Protein AF-A0A7Y2KY09-F1 (afdb_monomer_lite)

Sequence (115 aa):
MSEFSILHISIVGLLLTIALERLLIPRPALRRPLSCWLLHTGVWCVSLAVLYALTARPLFSAINVVLGWLLIVMVSNAKYHSLREPFVCADFEYFSDAVRFPRLYLPFFGIGKAA

Secondary structure (DSSP, 8-state):
-----HHHHHHHHHHHHHHHHTTSSSPPPSS--HHHHHHHHHHHHHHHHHHHHHHS-HHHHHHHHHHHHHHHHHHHHHHHHHHS----TTHHHHHHHHHHSHHHHGGGSSTT---

pLDDT: mean 87.24, std 13.62, range [39.56, 98.31]

Structure (mmCIF, N/CA/C/O backbone):
data_AF-A0A7Y2KY09-F1
#
_entry.id   AF-A0A7Y2KY09-F1
#
loop_
_atom_site.group_PDB
_atom_site.id
_atom_site.type_symbol
_atom_site.label_atom_id
_atom_site.label_alt_id
_atom_site.label_comp_id
_atom_site.label_asym_id
_atom_site.label_entity_id
_atom_site.label_seq_id
_atom_site.pdbx_PDB_ins_code
_atom_site.Cartn_x
_atom_site.Cartn_y
_atom_site.Cartn_z
_atom_site.occupancy
_atom_site.B_iso_or_equiv
_atom_site.auth_seq_id
_atom_site.auth_comp_id
_atom_site.auth_asym_id
_atom_site.auth_atom_id
_atom_site.pdbx_PDB_model_num
ATOM 1 N N . MET A 1 1 ? 25.495 1.381 -13.925 1.00 45.97 1 MET A N 1
ATOM 2 C CA . MET A 1 1 ? 24.135 1.593 -13.387 1.00 45.97 1 MET A CA 1
ATOM 3 C C . MET A 1 1 ? 23.650 0.224 -12.952 1.00 45.97 1 MET A C 1
ATOM 5 O O . MET A 1 1 ? 23.675 -0.668 -13.783 1.00 45.97 1 MET A O 1
ATOM 9 N N . SER A 1 2 ? 23.395 -0.008 -11.662 1.00 55.84 2 SER A N 1
ATOM 10 C CA . SER A 1 2 ? 23.043 -1.353 -11.185 1.00 55.84 2 SER A CA 1
ATOM 11 C C . SER A 1 2 ? 21.710 -1.786 -11.795 1.00 55.84 2 SER A C 1
ATOM 13 O O . SER A 1 2 ? 20.674 -1.202 -11.484 1.00 55.84 2 SER A O 1
ATOM 15 N N . GLU A 1 3 ? 21.753 -2.791 -12.668 1.00 65.50 3 GLU A N 1
ATOM 16 C CA . GLU A 1 3 ? 20.590 -3.447 -13.271 1.00 65.50 3 GLU A CA 1
ATOM 17 C C . GLU A 1 3 ? 19.845 -4.246 -12.187 1.00 65.50 3 GLU A C 1
ATOM 19 O O . GLU A 1 3 ? 19.950 -5.470 -12.086 1.00 65.50 3 GLU A O 1
ATOM 24 N N . PHE A 1 4 ? 19.135 -3.559 -11.289 1.00 78.06 4 PHE A N 1
ATOM 25 C CA . PHE A 1 4 ? 18.271 -4.233 -10.326 1.00 78.06 4 PHE A CA 1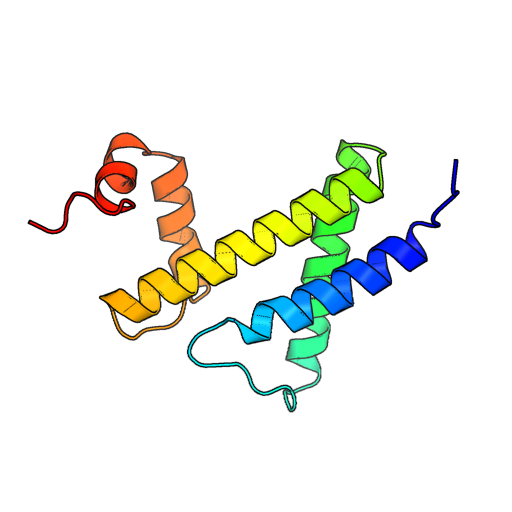
ATOM 26 C C . PHE A 1 4 ? 17.108 -4.871 -11.084 1.00 78.06 4 PHE A C 1
ATOM 28 O O . PHE A 1 4 ? 16.188 -4.185 -11.530 1.00 78.06 4 PHE A O 1
ATOM 35 N N . SER A 1 5 ? 17.145 -6.197 -11.225 1.00 89.19 5 SER A N 1
ATOM 36 C CA . SER A 1 5 ? 16.037 -6.940 -11.826 1.00 89.19 5 SER A CA 1
ATOM 37 C C . SER A 1 5 ? 14.739 -6.684 -11.051 1.00 89.19 5 SER A C 1
ATOM 39 O O . SER A 1 5 ? 14.733 -6.623 -9.817 1.00 89.19 5 SER A O 1
ATOM 41 N N . ILE A 1 6 ? 13.630 -6.563 -11.784 1.00 89.81 6 ILE A N 1
ATOM 42 C CA . ILE A 1 6 ? 12.286 -6.294 -11.253 1.00 89.81 6 ILE A CA 1
ATOM 43 C C . ILE A 1 6 ? 11.875 -7.269 -10.141 1.00 89.81 6 ILE A C 1
ATOM 45 O O . ILE A 1 6 ? 11.155 -6.887 -9.222 1.00 89.81 6 ILE A O 1
ATOM 49 N N . LEU A 1 7 ? 12.390 -8.501 -10.176 1.00 92.62 7 LEU A N 1
ATOM 50 C CA . LEU A 1 7 ? 12.176 -9.499 -9.130 1.00 92.62 7 LEU A CA 1
ATOM 51 C C . LEU A 1 7 ? 12.754 -9.051 -7.783 1.00 92.62 7 LEU A C 1
ATOM 53 O O . LEU A 1 7 ? 12.057 -9.113 -6.775 1.00 92.62 7 LEU A O 1
ATOM 57 N N . HIS A 1 8 ? 13.989 -8.537 -7.761 1.00 94.44 8 HIS A N 1
ATOM 58 C CA . HIS A 1 8 ? 14.616 -8.038 -6.533 1.00 94.44 8 HIS A CA 1
ATOM 59 C C . HIS A 1 8 ? 13.842 -6.845 -5.974 1.00 94.44 8 HIS A C 1
ATOM 61 O O . HIS A 1 8 ? 13.555 -6.798 -4.781 1.00 94.44 8 HIS A O 1
ATOM 67 N N . ILE A 1 9 ? 13.449 -5.914 -6.849 1.00 95.44 9 ILE A N 1
ATOM 68 C CA . ILE A 1 9 ? 12.649 -4.741 -6.475 1.00 95.44 9 ILE A CA 1
ATOM 69 C C . ILE A 1 9 ? 11.307 -5.179 -5.877 1.00 95.44 9 ILE A C 1
ATOM 71 O O . ILE A 1 9 ? 10.896 -4.659 -4.840 1.00 95.44 9 ILE A O 1
ATOM 75 N N . SER A 1 10 ? 10.647 -6.163 -6.492 1.00 95.38 10 SER A N 1
ATOM 76 C CA . SER A 1 10 ? 9.369 -6.688 -6.011 1.00 95.38 10 SER A CA 1
ATOM 77 C C . SER A 1 10 ? 9.496 -7.358 -4.641 1.00 95.38 10 SER A C 1
ATOM 79 O O . SER A 1 10 ? 8.697 -7.070 -3.753 1.00 95.38 10 SER A O 1
ATOM 81 N N . ILE A 1 11 ? 10.518 -8.195 -4.430 1.00 96.88 11 ILE A N 1
ATOM 82 C CA . ILE A 1 11 ? 10.749 -8.876 -3.144 1.00 96.88 11 ILE A CA 1
ATOM 83 C C . ILE A 1 11 ? 11.044 -7.858 -2.039 1.00 96.88 11 ILE A C 1
ATOM 85 O O . ILE A 1 11 ? 10.432 -7.911 -0.972 1.00 96.88 11 ILE A O 1
ATOM 89 N N . VAL A 1 12 ? 11.952 -6.912 -2.294 1.00 97.25 12 VAL A N 1
ATOM 90 C CA . VAL A 1 12 ? 12.314 -5.867 -1.323 1.00 97.25 12 VAL A CA 1
ATOM 91 C C . VAL A 1 12 ? 11.099 -5.004 -0.985 1.00 97.25 12 VAL A C 1
ATOM 93 O O . VAL A 1 12 ? 10.836 -4.748 0.189 1.00 97.25 12 VAL A O 1
ATOM 96 N N . GLY A 1 13 ? 10.329 -4.594 -1.993 1.00 97.19 13 GLY A N 1
ATOM 97 C CA . GLY A 1 13 ? 9.117 -3.809 -1.788 1.00 97.19 13 GLY A CA 1
ATOM 98 C C . GLY A 1 13 ? 8.041 -4.569 -1.006 1.00 97.19 13 GLY A C 1
ATOM 99 O O . GLY A 1 13 ? 7.475 -4.015 -0.065 1.00 97.19 13 GLY A O 1
ATOM 100 N N . LEU A 1 14 ? 7.832 -5.859 -1.291 1.00 97.44 14 LEU A N 1
ATOM 101 C CA . LEU A 1 14 ? 6.914 -6.704 -0.524 1.00 97.44 14 LEU A CA 1
ATOM 102 C C . LEU A 1 14 ? 7.335 -6.788 0.951 1.00 97.44 14 LEU A C 1
ATOM 104 O O . LEU A 1 14 ? 6.514 -6.540 1.834 1.00 97.44 14 LEU A O 1
ATOM 108 N N . LEU A 1 15 ? 8.611 -7.062 1.237 1.00 97.50 15 LEU A N 1
ATOM 109 C CA . LEU A 1 15 ? 9.125 -7.083 2.613 1.00 97.50 15 LEU A CA 1
ATOM 110 C C . LEU A 1 15 ? 8.941 -5.732 3.313 1.00 97.50 15 LEU A C 1
ATOM 112 O O . LEU A 1 15 ? 8.554 -5.689 4.482 1.00 97.50 15 LEU A O 1
ATOM 116 N N . LEU A 1 16 ? 9.159 -4.630 2.592 1.00 97.88 16 LEU A N 1
ATOM 117 C CA . LEU A 1 16 ? 8.957 -3.287 3.120 1.00 97.88 16 LEU A CA 1
ATOM 118 C C . LEU A 1 16 ? 7.484 -3.026 3.459 1.00 97.88 16 LEU A C 1
ATOM 120 O O . LEU A 1 16 ? 7.208 -2.497 4.531 1.00 97.88 16 LEU A O 1
ATOM 124 N N . THR A 1 17 ? 6.529 -3.451 2.626 1.00 97.56 17 THR A N 1
ATOM 125 C CA . THR A 1 17 ? 5.096 -3.311 2.960 1.00 97.56 17 THR A CA 1
ATOM 126 C C . THR A 1 17 ? 4.703 -4.095 4.216 1.00 97.56 17 THR A C 1
ATOM 128 O O . THR A 1 17 ? 3.948 -3.581 5.038 1.00 97.56 17 THR A O 1
ATOM 131 N N . ILE A 1 18 ? 5.273 -5.286 4.437 1.00 96.50 18 ILE A N 1
ATOM 132 C CA . ILE A 1 18 ? 5.071 -6.065 5.674 1.00 96.50 18 ILE A CA 1
ATOM 133 C C . ILE A 1 18 ? 5.681 -5.336 6.880 1.00 96.50 18 ILE A C 1
ATOM 135 O O . ILE A 1 18 ? 5.088 -5.302 7.960 1.00 96.50 18 ILE A O 1
ATOM 139 N N . ALA A 1 19 ? 6.857 -4.724 6.711 1.00 96.94 19 ALA A N 1
ATOM 140 C CA . ALA A 1 19 ? 7.472 -3.905 7.752 1.00 96.94 19 ALA A CA 1
ATOM 141 C C . ALA A 1 19 ? 6.614 -2.670 8.082 1.00 96.94 19 ALA A C 1
ATOM 143 O O . ALA A 1 19 ? 6.423 -2.358 9.257 1.00 96.94 19 ALA A O 1
ATOM 144 N N . LEU A 1 20 ? 6.032 -2.016 7.074 1.00 96.56 20 LEU A N 1
ATOM 145 C CA . LEU A 1 20 ? 5.127 -0.879 7.257 1.00 96.56 20 LEU A CA 1
ATOM 146 C C . LEU A 1 20 ? 3.829 -1.263 7.978 1.00 96.56 20 LEU A C 1
ATOM 148 O O . LEU A 1 20 ? 3.364 -0.495 8.817 1.00 96.56 20 LEU A O 1
ATOM 152 N N . GLU A 1 21 ? 3.279 -2.463 7.754 1.00 94.69 21 GLU A N 1
ATOM 153 C CA . GLU A 1 21 ? 2.125 -2.956 8.529 1.00 94.69 21 GLU A CA 1
ATOM 154 C C . GLU A 1 21 ? 2.413 -3.016 10.042 1.00 94.69 21 GLU A C 1
ATOM 156 O O . GLU A 1 21 ? 1.489 -2.947 10.851 1.00 94.69 21 GLU A O 1
ATOM 161 N N . ARG A 1 22 ? 3.682 -3.095 10.472 1.00 95.19 22 ARG A N 1
ATOM 162 C CA . ARG A 1 22 ? 4.042 -3.060 11.905 1.00 95.19 22 ARG A CA 1
ATOM 163 C C . ARG A 1 22 ? 3.812 -1.695 12.555 1.00 95.19 22 ARG A C 1
ATOM 165 O O . ARG A 1 22 ? 3.787 -1.615 13.787 1.00 95.19 22 ARG A O 1
ATOM 172 N N . LEU A 1 23 ? 3.645 -0.650 11.746 1.00 95.19 23 LEU A N 1
ATOM 173 C CA . LEU A 1 23 ? 3.306 0.695 12.198 1.00 95.19 23 LEU A CA 1
ATOM 174 C C . LEU A 1 23 ? 1.796 0.872 12.423 1.00 95.19 23 LEU A C 1
ATOM 176 O O . LEU A 1 23 ? 1.420 1.850 13.062 1.00 95.19 23 LEU A O 1
ATOM 180 N N . LEU A 1 24 ? 0.943 -0.045 11.945 1.00 94.00 24 LEU A N 1
ATOM 181 C CA . LEU A 1 24 ? -0.508 0.016 12.158 1.00 94.00 24 LEU A CA 1
ATOM 182 C C . LEU A 1 24 ? -0.883 -0.140 13.633 1.00 94.00 24 LEU A C 1
ATOM 184 O O . LEU A 1 24 ? -0.253 -0.890 14.385 1.00 94.00 24 LEU A O 1
ATOM 188 N N . ILE A 1 25 ? -1.966 0.526 14.023 1.00 92.06 25 ILE A N 1
ATOM 189 C CA . ILE A 1 25 ? -2.589 0.410 15.338 1.00 92.06 25 ILE A CA 1
ATOM 190 C C . ILE A 1 25 ? -4.084 0.077 15.144 1.00 92.06 25 ILE A C 1
ATOM 192 O O . ILE A 1 25 ? -4.780 0.861 14.501 1.00 92.06 25 ILE A O 1
ATOM 196 N N . PRO A 1 26 ? -4.592 -1.052 15.687 1.00 91.06 26 PRO A N 1
ATOM 197 C CA . PRO A 1 26 ? -3.855 -2.122 16.367 1.00 91.06 26 PRO A CA 1
ATOM 198 C C . PRO A 1 26 ? -2.937 -2.897 15.406 1.00 91.06 26 PRO A C 1
ATOM 200 O O . PRO A 1 26 ? -3.237 -3.060 14.227 1.00 91.06 26 PRO A O 1
ATOM 203 N N . ARG A 1 27 ? -1.807 -3.399 15.922 1.00 92.75 27 ARG A N 1
ATOM 204 C CA . ARG A 1 27 ? -0.795 -4.094 15.108 1.00 92.75 27 ARG A CA 1
ATOM 205 C C . ARG A 1 27 ? -1.312 -5.455 14.624 1.00 92.75 27 ARG A C 1
ATOM 207 O O . ARG A 1 27 ? -1.573 -6.312 15.472 1.00 92.75 27 ARG A O 1
ATOM 214 N N . PRO A 1 28 ? -1.360 -5.720 13.305 1.00 90.25 28 PRO A N 1
ATOM 215 C CA . PRO A 1 28 ? -1.746 -7.027 12.785 1.00 90.25 28 PRO A CA 1
ATOM 216 C C . PRO A 1 28 ? -0.813 -8.141 13.275 1.00 90.25 28 PRO A C 1
ATOM 218 O O . PRO A 1 28 ? 0.406 -7.960 13.382 1.00 90.25 28 PRO A O 1
ATOM 221 N N . ALA A 1 29 ? -1.364 -9.319 13.560 1.00 92.62 29 ALA A N 1
ATOM 222 C CA . ALA A 1 29 ? -0.558 -10.496 13.861 1.00 92.62 29 ALA A CA 1
ATOM 223 C C . ALA A 1 29 ? 0.112 -11.023 12.581 1.00 92.62 29 ALA A C 1
ATOM 225 O O . ALA A 1 29 ? -0.528 -11.155 11.541 1.00 92.62 29 ALA A O 1
ATOM 226 N N . LEU A 1 30 ? 1.396 -11.389 12.667 1.00 91.81 30 LEU A N 1
ATOM 227 C CA . LEU A 1 30 ? 2.092 -12.060 11.557 1.00 91.81 30 LEU A CA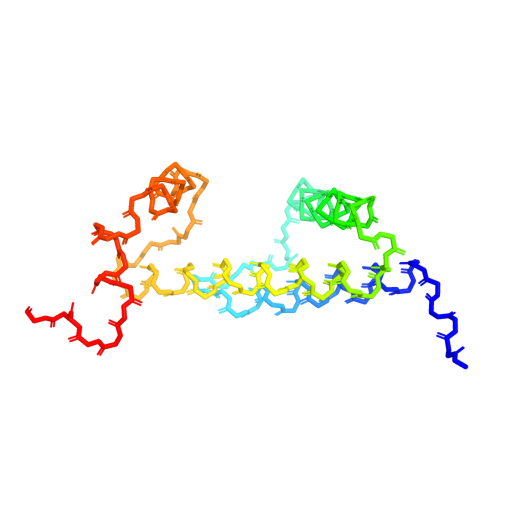 1
ATOM 228 C C . LEU A 1 30 ? 1.586 -13.496 11.352 1.00 91.81 30 LEU A C 1
ATOM 230 O O . LEU A 1 30 ? 1.627 -14.035 10.249 1.00 91.81 30 LEU A O 1
ATOM 234 N N . ARG A 1 31 ? 1.071 -14.115 12.420 1.00 94.88 31 ARG A N 1
ATOM 235 C CA . ARG A 1 31 ? 0.358 -15.391 12.356 1.00 94.88 31 ARG A CA 1
ATOM 236 C C . ARG A 1 31 ? -1.080 -15.121 11.922 1.00 94.88 31 ARG A C 1
ATOM 238 O O . ARG A 1 31 ? -1.958 -14.944 12.759 1.00 94.88 31 ARG A O 1
ATOM 245 N N . ARG A 1 32 ? -1.284 -15.048 10.609 1.00 93.56 32 ARG A N 1
ATOM 246 C CA . ARG A 1 32 ? -2.583 -14.831 9.960 1.00 93.56 32 ARG A CA 1
ATOM 247 C C . ARG A 1 32 ? -2.873 -15.936 8.935 1.00 93.56 32 ARG A C 1
ATOM 249 O O . ARG A 1 32 ? -1.919 -16.553 8.454 1.00 93.56 32 ARG A O 1
ATOM 256 N N . PRO A 1 33 ? -4.153 -16.207 8.614 1.00 96.81 33 PRO A N 1
ATOM 257 C CA . PRO A 1 33 ? -4.531 -17.190 7.601 1.00 96.81 33 PRO A CA 1
ATOM 258 C C . PRO A 1 33 ? -3.820 -16.957 6.265 1.00 96.81 33 PRO A C 1
ATOM 260 O O . PRO A 1 33 ? -3.507 -15.820 5.904 1.00 96.81 33 PRO A O 1
ATOM 263 N N . LEU A 1 34 ? -3.610 -18.031 5.499 1.00 96.31 34 LEU A N 1
ATOM 264 C CA . LEU A 1 34 ? -2.953 -17.958 4.190 1.00 96.31 34 LEU A CA 1
ATOM 265 C C . LEU A 1 34 ? -3.675 -17.000 3.231 1.00 96.31 34 LEU A C 1
ATOM 267 O O . LEU A 1 34 ? -3.021 -16.282 2.481 1.00 96.31 34 LEU A O 1
ATOM 271 N N . SER A 1 35 ? -5.006 -16.927 3.299 1.00 97.06 35 SER A N 1
ATOM 272 C CA . SER A 1 35 ? -5.809 -15.996 2.499 1.00 97.06 35 SER A CA 1
ATOM 273 C C . SER A 1 35 ? -5.406 -14.532 2.705 1.00 97.06 35 SER A C 1
ATOM 275 O O . SER A 1 35 ? -5.361 -13.778 1.738 1.00 97.06 35 SER A O 1
ATOM 277 N N . CYS A 1 36 ? -5.039 -14.131 3.927 1.00 94.88 36 CYS A N 1
ATOM 278 C CA . CYS A 1 36 ? -4.571 -12.773 4.208 1.00 94.88 36 CYS A CA 1
ATOM 279 C C . CYS A 1 36 ? -3.210 -12.493 3.558 1.00 94.88 36 CYS A C 1
ATOM 281 O O . CYS A 1 36 ? -2.993 -11.404 3.033 1.00 94.88 36 CYS A O 1
ATOM 283 N N . TRP A 1 37 ? -2.302 -13.473 3.569 1.00 96.38 37 TRP A N 1
ATOM 284 C CA . TRP A 1 37 ? -1.010 -13.356 2.891 1.00 96.38 37 TRP A CA 1
ATOM 285 C C . TRP A 1 37 ? -1.167 -13.293 1.373 1.00 96.38 37 TRP A C 1
ATOM 287 O O . TRP A 1 37 ? -0.557 -12.439 0.736 1.00 96.38 37 TRP A O 1
ATOM 297 N N . LEU A 1 38 ? -2.033 -14.137 0.804 1.00 97.69 38 LEU A N 1
ATOM 298 C CA . LEU A 1 38 ? -2.348 -14.113 -0.624 1.00 97.69 38 LEU A CA 1
ATOM 299 C C . LEU A 1 38 ? -2.961 -12.777 -1.043 1.00 97.69 38 LEU A C 1
ATOM 301 O O . LEU A 1 38 ? -2.578 -12.243 -2.080 1.00 97.69 38 LEU A O 1
ATOM 305 N N . LEU A 1 39 ? -3.857 -12.211 -0.229 1.00 96.00 39 LEU A N 1
ATOM 306 C CA . LEU A 1 39 ? -4.424 -10.890 -0.484 1.00 96.00 39 LEU A CA 1
ATOM 307 C C . LEU A 1 39 ? -3.341 -9.805 -0.452 1.00 96.00 39 LEU A C 1
ATOM 309 O O . LEU A 1 39 ? -3.238 -9.035 -1.400 1.00 96.00 39 LEU A O 1
ATOM 313 N N . HIS A 1 40 ? -2.502 -9.768 0.589 1.00 96.12 40 HIS A N 1
ATOM 314 C CA . HIS A 1 40 ? -1.406 -8.796 0.705 1.00 96.12 40 HIS A CA 1
ATOM 315 C C . HIS A 1 40 ? -0.478 -8.856 -0.509 1.00 96.12 40 HIS A C 1
ATOM 317 O O . HIS A 1 40 ? -0.241 -7.846 -1.174 1.00 96.12 40 HIS A O 1
ATOM 323 N N . THR A 1 41 ? 0.039 -10.047 -0.818 1.00 97.44 41 THR A N 1
ATOM 324 C CA . THR A 1 41 ? 0.949 -10.248 -1.948 1.00 97.44 41 THR A CA 1
ATOM 325 C C . THR A 1 41 ? 0.252 -9.964 -3.277 1.00 97.44 41 THR A C 1
ATOM 327 O O . THR A 1 41 ? 0.856 -9.356 -4.156 1.00 97.44 41 THR A O 1
ATOM 330 N N . GLY A 1 42 ? -1.021 -10.336 -3.420 1.00 98.06 42 GLY A N 1
ATOM 331 C CA . GLY A 1 42 ? -1.830 -10.049 -4.602 1.00 98.06 42 GLY A CA 1
ATOM 332 C C . GLY A 1 42 ? -1.996 -8.551 -4.845 1.00 98.06 42 GLY A C 1
ATOM 333 O O . GLY A 1 42 ? -1.712 -8.082 -5.946 1.00 98.06 42 GLY A O 1
ATOM 334 N N . VAL A 1 43 ? -2.373 -7.784 -3.817 1.00 96.94 43 VAL A N 1
ATOM 335 C CA . VAL A 1 43 ? -2.523 -6.324 -3.921 1.00 96.94 43 VAL A CA 1
ATOM 336 C C . VAL A 1 43 ? -1.182 -5.670 -4.255 1.00 96.94 43 VAL A C 1
ATOM 338 O O . VAL A 1 43 ? -1.139 -4.815 -5.140 1.00 96.94 43 VAL A O 1
ATOM 341 N N . TRP A 1 44 ? -0.080 -6.103 -3.630 1.00 97.88 44 TRP A N 1
ATOM 342 C CA . TRP A 1 44 ? 1.270 -5.639 -3.975 1.00 97.88 44 TRP A CA 1
ATOM 343 C C . TRP A 1 44 ? 1.605 -5.889 -5.453 1.00 97.88 44 TRP A C 1
ATOM 345 O O . TRP A 1 44 ? 1.951 -4.952 -6.175 1.00 97.88 44 TRP A O 1
ATOM 355 N N . CYS A 1 45 ? 1.458 -7.132 -5.920 1.00 97.81 45 CYS A N 1
ATOM 356 C CA . CYS A 1 45 ? 1.786 -7.524 -7.290 1.00 97.81 45 CYS A CA 1
ATOM 357 C C . CYS A 1 45 ? 0.932 -6.784 -8.325 1.00 97.81 45 CYS A C 1
ATOM 359 O O . CYS A 1 45 ? 1.478 -6.286 -9.307 1.00 97.81 45 CYS A O 1
ATOM 361 N N . VAL A 1 46 ? -0.383 -6.675 -8.104 1.00 98.25 46 VAL A N 1
ATOM 362 C CA . VAL A 1 46 ? -1.292 -5.963 -9.017 1.00 98.25 46 VAL A CA 1
ATOM 363 C C . VAL A 1 46 ? -0.957 -4.474 -9.058 1.00 98.25 46 VAL A C 1
ATOM 365 O O . VAL A 1 46 ? -0.817 -3.915 -10.143 1.00 98.25 46 VAL A O 1
ATOM 368 N N . SER A 1 47 ? -0.751 -3.839 -7.901 1.00 97.69 47 SER A N 1
ATOM 369 C CA . SER A 1 47 ? -0.411 -2.410 -7.825 1.00 97.69 47 SER A CA 1
ATOM 370 C C . SER A 1 47 ? 0.915 -2.110 -8.523 1.00 97.69 47 SER A C 1
ATOM 372 O O . SER A 1 47 ? 1.017 -1.155 -9.297 1.00 97.69 47 SER A O 1
ATOM 374 N N . LEU A 1 48 ? 1.924 -2.959 -8.296 1.00 97.69 48 LEU A N 1
ATOM 375 C CA . LEU A 1 48 ? 3.220 -2.846 -8.953 1.00 97.69 48 LEU A CA 1
ATOM 376 C C . LEU A 1 48 ? 3.102 -3.062 -10.463 1.00 97.69 48 LEU A C 1
ATOM 378 O O . LEU A 1 48 ? 3.672 -2.278 -11.216 1.00 97.69 48 LEU A O 1
ATOM 382 N N . ALA A 1 49 ? 2.362 -4.080 -10.910 1.00 97.62 49 ALA A N 1
ATOM 383 C CA . ALA A 1 49 ? 2.170 -4.371 -12.328 1.00 97.62 49 ALA A CA 1
ATOM 384 C C . ALA A 1 49 ? 1.463 -3.221 -13.055 1.00 97.62 49 ALA A C 1
ATOM 386 O O . ALA A 1 49 ? 1.931 -2.802 -14.111 1.00 97.62 49 ALA A O 1
ATOM 387 N N . VAL A 1 50 ? 0.398 -2.663 -12.469 1.00 98.31 50 VAL A N 1
ATOM 388 C CA . VAL A 1 50 ? -0.322 -1.507 -13.027 1.00 98.31 50 VAL A CA 1
ATOM 389 C C . VAL A 1 50 ? 0.605 -0.298 -13.141 1.00 98.31 50 VAL A C 1
ATOM 391 O O . VAL A 1 50 ? 0.754 0.261 -14.226 1.00 98.31 50 VAL A O 1
ATOM 394 N N . LEU A 1 51 ? 1.293 0.090 -12.063 1.00 97.62 51 LEU A N 1
ATOM 395 C CA . LEU A 1 51 ? 2.194 1.246 -12.115 1.00 97.62 51 LEU A CA 1
ATOM 396 C C . LEU A 1 51 ? 3.407 1.007 -13.018 1.00 97.62 51 LEU A C 1
ATOM 398 O O . LEU A 1 51 ? 3.890 1.933 -13.669 1.00 97.62 51 LEU A O 1
ATOM 402 N N . TYR A 1 52 ? 3.929 -0.216 -13.073 1.00 96.44 52 TYR A N 1
ATOM 403 C CA . TYR A 1 52 ? 5.014 -0.570 -13.982 1.00 96.44 52 TYR A CA 1
ATOM 404 C C . TYR A 1 52 ? 4.576 -0.516 -15.445 1.00 96.44 52 TYR A C 1
ATOM 406 O O . TYR A 1 52 ? 5.301 0.062 -16.250 1.00 96.44 52 TYR A O 1
ATOM 414 N N . ALA A 1 53 ? 3.380 -1.006 -15.777 1.00 97.50 53 ALA A N 1
ATOM 415 C CA . ALA A 1 53 ? 2.820 -0.888 -17.121 1.00 97.50 53 ALA A CA 1
ATOM 416 C C . ALA A 1 53 ? 2.647 0.580 -17.549 1.00 97.50 53 ALA A C 1
ATOM 418 O O . ALA A 1 53 ? 2.888 0.912 -18.705 1.00 97.50 53 ALA A O 1
ATOM 419 N N . LEU A 1 54 ? 2.286 1.467 -16.615 1.00 97.44 54 LEU A N 1
ATOM 420 C CA . LEU A 1 54 ? 2.101 2.895 -16.893 1.00 97.44 54 LEU A CA 1
ATOM 421 C C . LEU A 1 54 ? 3.415 3.674 -17.028 1.00 97.44 54 LEU A C 1
ATOM 423 O O . LEU A 1 54 ? 3.502 4.599 -17.830 1.00 97.44 54 LEU A O 1
ATOM 427 N N . THR A 1 55 ? 4.432 3.347 -16.229 1.00 96.69 55 THR A N 1
ATOM 428 C CA . THR A 1 55 ? 5.658 4.164 -16.138 1.00 96.69 55 THR A CA 1
ATOM 429 C C . THR A 1 55 ? 6.863 3.550 -16.847 1.00 96.69 55 THR A C 1
ATOM 431 O O . THR A 1 55 ? 7.859 4.246 -17.053 1.00 96.69 55 THR A O 1
ATOM 434 N N . ALA A 1 56 ? 6.810 2.250 -17.166 1.00 94.81 56 ALA A N 1
ATOM 435 C CA . ALA A 1 56 ? 7.914 1.429 -17.670 1.00 94.81 56 ALA A CA 1
ATOM 436 C C . ALA A 1 56 ? 9.202 1.497 -16.817 1.00 94.81 56 ALA A C 1
ATOM 438 O O . ALA A 1 56 ? 10.292 1.165 -17.284 1.00 94.81 56 ALA A O 1
ATOM 439 N N . ARG A 1 57 ? 9.105 1.927 -15.549 1.00 93.94 57 ARG A N 1
ATOM 440 C CA . ARG A 1 57 ? 10.250 2.147 -14.650 1.00 93.94 57 ARG A CA 1
ATOM 441 C C . ARG A 1 57 ? 10.042 1.393 -13.335 1.00 93.94 57 ARG A C 1
ATOM 443 O O . ARG A 1 57 ? 9.265 1.847 -12.498 1.00 93.94 57 ARG A O 1
ATOM 450 N N . PRO A 1 58 ? 10.751 0.274 -13.091 1.00 93.00 58 PRO A N 1
ATOM 451 C CA . PRO A 1 58 ? 10.400 -0.643 -12.005 1.00 93.00 58 PRO A CA 1
ATOM 452 C C . PRO A 1 58 ? 10.618 -0.029 -10.616 1.00 93.00 58 PRO A C 1
ATOM 454 O O . PRO A 1 58 ? 9.759 -0.150 -9.746 1.00 93.00 58 PRO A O 1
ATOM 457 N N . LEU A 1 59 ? 11.733 0.684 -10.417 1.00 94.75 59 LEU A N 1
ATOM 458 C CA . LEU A 1 59 ? 12.042 1.325 -9.137 1.00 94.75 59 LEU A CA 1
ATOM 459 C C . LEU A 1 59 ? 11.062 2.463 -8.822 1.00 94.75 59 LEU A C 1
ATOM 461 O O . LEU A 1 59 ? 10.576 2.562 -7.700 1.00 94.75 59 LEU A O 1
ATOM 465 N N . PHE A 1 60 ? 10.743 3.292 -9.821 1.00 95.38 60 PHE A N 1
ATOM 466 C CA . PHE A 1 60 ? 9.790 4.388 -9.660 1.00 95.38 60 PHE A CA 1
ATOM 467 C C . PHE A 1 60 ? 8.402 3.854 -9.291 1.00 95.38 60 PHE A C 1
ATOM 469 O O . PHE A 1 60 ? 7.805 4.334 -8.329 1.00 95.38 60 PHE A O 1
ATOM 476 N N . SER A 1 61 ? 7.919 2.813 -9.973 1.00 96.69 61 SER A N 1
ATOM 477 C CA . SER A 1 61 ? 6.652 2.163 -9.624 1.00 96.69 61 SER A CA 1
ATOM 478 C C . SER A 1 61 ? 6.641 1.622 -8.201 1.00 96.69 61 SER A C 1
ATOM 480 O O . SER A 1 61 ? 5.724 1.929 -7.446 1.00 96.69 61 SER A O 1
ATOM 482 N N . ALA A 1 62 ? 7.664 0.857 -7.810 1.00 96.94 62 ALA A N 1
ATOM 483 C CA . ALA A 1 62 ? 7.720 0.245 -6.485 1.00 96.94 62 ALA A CA 1
ATOM 484 C C . ALA A 1 62 ? 7.740 1.287 -5.360 1.00 96.94 62 ALA A C 1
ATOM 486 O O . ALA A 1 62 ? 7.009 1.134 -4.382 1.00 96.94 62 ALA A O 1
ATOM 487 N N . ILE A 1 63 ? 8.512 2.370 -5.519 1.00 97.38 63 ILE A N 1
ATOM 488 C CA . ILE A 1 63 ? 8.530 3.482 -4.556 1.00 97.38 63 ILE A CA 1
ATOM 489 C C . ILE A 1 63 ? 7.127 4.082 -4.409 1.00 97.38 63 ILE A C 1
ATOM 491 O O . ILE A 1 63 ? 6.667 4.274 -3.287 1.00 97.38 63 ILE A O 1
ATOM 495 N N . ASN A 1 64 ? 6.418 4.324 -5.515 1.00 97.56 64 ASN A N 1
ATOM 496 C CA . ASN A 1 64 ? 5.061 4.873 -5.467 1.00 97.56 64 ASN A CA 1
ATOM 497 C C . ASN A 1 64 ? 4.061 3.917 -4.791 1.00 97.56 64 ASN A C 1
ATOM 499 O O . ASN A 1 64 ? 3.254 4.377 -3.985 1.00 97.56 64 ASN A O 1
ATOM 503 N N . VAL A 1 65 ? 4.137 2.601 -5.041 1.00 97.94 65 VAL A N 1
ATOM 504 C CA . VAL A 1 65 ? 3.291 1.616 -4.333 1.00 97.94 65 VAL A CA 1
ATOM 505 C C . VAL A 1 65 ? 3.565 1.650 -2.829 1.00 97.94 65 VAL A C 1
ATOM 507 O O . VAL A 1 65 ? 2.629 1.711 -2.037 1.00 97.94 65 VAL A O 1
ATOM 510 N N . VAL A 1 66 ? 4.839 1.644 -2.422 1.00 98.19 66 VAL A N 1
ATOM 511 C CA . VAL A 1 66 ? 5.231 1.689 -1.004 1.00 98.19 66 VAL A CA 1
ATOM 512 C C . VAL A 1 66 ? 4.759 2.982 -0.336 1.00 98.19 66 VAL A C 1
ATOM 514 O O . VAL A 1 66 ? 4.251 2.930 0.781 1.00 98.19 66 VAL A O 1
ATOM 517 N N . LEU A 1 67 ? 4.886 4.132 -1.006 1.00 97.12 67 LEU A N 1
ATOM 518 C CA . LEU A 1 67 ? 4.393 5.412 -0.490 1.00 97.12 67 LEU A CA 1
ATOM 519 C C . LEU A 1 67 ? 2.866 5.422 -0.348 1.00 97.12 67 LEU A C 1
ATOM 521 O O . LEU A 1 67 ? 2.357 5.886 0.670 1.00 97.12 67 LEU A O 1
ATOM 525 N N . GLY A 1 68 ? 2.135 4.863 -1.317 1.00 94.81 68 GLY A N 1
ATOM 526 C CA . GLY A 1 68 ? 0.687 4.674 -1.209 1.00 94.81 68 GLY A CA 1
ATOM 527 C C . GLY A 1 68 ? 0.307 3.762 -0.038 1.00 94.81 68 GLY A C 1
ATOM 528 O O . GLY A 1 68 ? -0.609 4.070 0.721 1.00 94.81 68 GLY A O 1
ATOM 529 N N . TRP A 1 69 ? 1.062 2.683 0.174 1.00 95.75 69 TRP A N 1
ATOM 530 C CA . TRP A 1 69 ? 0.875 1.788 1.318 1.00 95.75 69 TRP A CA 1
ATOM 531 C C . TRP A 1 69 ? 1.116 2.501 2.652 1.00 95.75 69 TRP A C 1
ATOM 533 O O . TRP A 1 69 ? 0.312 2.389 3.577 1.00 95.75 69 TRP A O 1
ATOM 543 N N . LEU A 1 70 ? 2.199 3.280 2.745 1.00 95.19 70 LEU A N 1
ATOM 544 C CA . LEU A 1 70 ? 2.507 4.103 3.914 1.00 95.19 70 LEU A CA 1
ATOM 545 C C . LEU A 1 70 ? 1.390 5.116 4.191 1.00 95.19 70 LEU A C 1
ATOM 547 O O . LEU A 1 70 ? 0.989 5.269 5.342 1.00 95.19 70 LEU A O 1
ATOM 551 N N . LEU A 1 71 ? 0.859 5.766 3.153 1.00 91.56 71 LEU A N 1
ATOM 552 C CA . LEU A 1 71 ? -0.259 6.697 3.285 1.00 91.56 71 LEU A CA 1
ATOM 553 C C . LEU A 1 71 ? -1.482 6.012 3.908 1.00 91.56 71 LEU A C 1
ATOM 555 O O . LEU A 1 71 ? -2.053 6.549 4.855 1.00 91.56 71 LEU A O 1
ATOM 559 N N . ILE A 1 72 ? -1.845 4.813 3.442 1.00 90.81 72 ILE A N 1
ATOM 560 C CA . ILE A 1 72 ? -2.959 4.038 4.016 1.00 90.81 72 ILE A CA 1
ATOM 561 C C . ILE A 1 72 ? -2.702 3.733 5.498 1.00 90.81 72 ILE A C 1
ATOM 563 O O . ILE A 1 72 ? -3.593 3.915 6.328 1.00 90.81 72 ILE A O 1
ATOM 567 N N . VAL A 1 73 ? -1.479 3.332 5.859 1.00 93.12 73 VAL A N 1
ATOM 568 C CA . VAL A 1 73 ? -1.100 3.092 7.263 1.00 93.12 73 VAL A CA 1
ATOM 569 C C . VAL A 1 73 ? -1.246 4.361 8.109 1.00 93.12 73 VAL A C 1
ATOM 571 O O . VAL A 1 73 ? -1.797 4.306 9.210 1.00 93.12 73 VAL A O 1
ATOM 574 N N . MET A 1 74 ? -0.802 5.513 7.600 1.00 90.50 74 MET A N 1
ATOM 575 C CA . MET A 1 74 ? -0.924 6.798 8.296 1.00 90.50 74 MET A CA 1
ATOM 576 C C . MET A 1 74 ? -2.387 7.212 8.485 1.00 90.50 74 MET A C 1
ATOM 578 O O . MET A 1 74 ? -2.768 7.589 9.593 1.00 90.50 74 MET A O 1
ATOM 582 N N . VAL A 1 75 ? -3.216 7.094 7.443 1.00 87.81 75 VAL A N 1
ATOM 583 C CA . VAL A 1 75 ? -4.655 7.398 7.507 1.00 87.81 75 VAL A CA 1
ATOM 584 C C . VAL A 1 75 ? -5.362 6.465 8.488 1.00 87.81 75 VAL A C 1
ATOM 586 O O . VAL A 1 75 ? -6.152 6.928 9.309 1.00 87.81 75 VAL A O 1
ATOM 589 N N . SER A 1 76 ? -5.030 5.171 8.480 1.00 90.12 76 SER A N 1
ATOM 590 C CA . SER A 1 76 ? -5.587 4.218 9.443 1.00 90.12 76 SER A CA 1
ATOM 591 C C . SER A 1 76 ? -5.216 4.564 10.880 1.00 90.12 76 SER A C 1
ATOM 593 O O . SER A 1 76 ? -6.068 4.505 11.763 1.00 90.12 76 SER A O 1
ATOM 595 N N . ASN A 1 77 ? -3.967 4.953 11.133 1.00 92.31 77 ASN A N 1
ATOM 596 C CA . ASN A 1 77 ? -3.538 5.354 12.470 1.00 92.31 77 ASN A CA 1
ATOM 597 C C . ASN A 1 77 ? -4.198 6.661 12.925 1.00 92.31 77 ASN A C 1
ATOM 599 O O . ASN A 1 77 ? -4.541 6.785 14.101 1.00 92.31 77 ASN A O 1
ATOM 603 N N . ALA A 1 78 ? -4.407 7.612 12.012 1.00 88.44 78 ALA A N 1
ATOM 604 C CA . ALA A 1 78 ? -5.147 8.838 12.296 1.00 88.44 78 ALA A CA 1
ATOM 605 C C . ALA A 1 78 ? -6.611 8.530 12.650 1.00 88.44 78 ALA A C 1
ATOM 607 O O . ALA A 1 78 ? -7.091 8.977 13.692 1.00 88.44 78 ALA A O 1
ATOM 608 N N . LYS A 1 79 ? -7.284 7.682 11.855 1.00 87.44 79 LYS A N 1
ATOM 609 C CA . LYS A 1 79 ? -8.647 7.209 12.145 1.00 87.44 79 LYS A CA 1
ATOM 610 C C . LYS A 1 79 ? -8.711 6.522 13.508 1.00 87.44 79 LYS A C 1
ATOM 612 O O . LYS A 1 79 ? -9.574 6.850 14.319 1.00 87.44 79 LYS A O 1
ATOM 617 N N . TYR A 1 80 ? -7.761 5.637 13.801 1.00 88.88 80 TYR A N 1
ATOM 618 C CA . TYR A 1 80 ? -7.695 4.966 15.095 1.00 88.88 80 TYR A CA 1
ATOM 619 C C . TYR A 1 80 ? -7.482 5.950 16.250 1.00 88.88 80 TYR A C 1
ATOM 621 O O . TYR A 1 80 ? -8.062 5.781 17.319 1.00 88.88 80 TYR A O 1
ATOM 629 N N . HIS A 1 81 ? -6.673 6.994 16.069 1.00 87.31 81 HIS A N 1
ATOM 630 C CA . HIS A 1 81 ? -6.467 7.999 17.109 1.00 87.31 81 HIS A CA 1
ATOM 631 C C . HIS A 1 81 ? -7.756 8.772 17.432 1.00 87.31 81 HIS A C 1
ATOM 633 O O . HIS A 1 81 ? -8.057 8.969 18.610 1.00 87.31 81 HIS A O 1
ATOM 639 N N . SER A 1 82 ? -8.527 9.150 16.409 1.00 85.38 82 SER A N 1
ATOM 640 C CA . SER A 1 82 ? -9.756 9.939 16.556 1.00 85.38 82 SER A CA 1
ATOM 641 C C . SER A 1 82 ? -10.980 9.113 16.959 1.00 85.38 82 SER A C 1
ATOM 643 O O . SER A 1 82 ? -11.757 9.551 17.801 1.00 85.38 82 SER A O 1
ATOM 645 N N . LEU A 1 83 ? -11.159 7.932 16.363 1.00 88.56 83 LEU A N 1
ATOM 646 C CA . LEU A 1 83 ? -12.383 7.126 16.473 1.00 88.56 83 LEU A CA 1
ATOM 647 C C . LEU A 1 83 ? -12.183 5.811 17.230 1.00 88.56 83 LEU A C 1
ATOM 649 O O . LEU A 1 83 ? -13.157 5.144 17.551 1.00 88.56 83 LEU A O 1
ATOM 653 N N . ARG A 1 84 ? -10.933 5.428 17.529 1.00 89.06 84 ARG A N 1
ATOM 654 C CA . ARG A 1 84 ? -10.578 4.119 18.117 1.00 89.06 84 ARG A CA 1
ATOM 655 C C . ARG A 1 84 ? -10.973 2.918 17.252 1.00 89.06 84 ARG A C 1
ATOM 657 O O . ARG A 1 84 ? -11.045 1.798 17.748 1.00 89.06 84 ARG A O 1
ATOM 664 N N . GLU A 1 85 ? -11.123 3.137 15.948 1.00 87.44 85 GLU A N 1
ATOM 665 C CA . GLU A 1 85 ? -11.469 2.116 14.958 1.00 87.44 85 GLU A CA 1
ATOM 666 C C . GLU A 1 85 ? -10.401 2.018 13.855 1.00 87.44 85 GLU A C 1
ATOM 668 O O . GLU A 1 85 ? -9.865 3.047 13.429 1.00 87.44 85 GLU A O 1
ATOM 673 N N . PRO A 1 86 ? -10.076 0.804 13.370 1.00 83.19 86 PRO A N 1
ATOM 674 C CA . PRO A 1 86 ? -9.172 0.630 12.236 1.00 83.19 86 PRO A CA 1
ATOM 675 C C . PRO A 1 86 ? -9.811 1.093 10.916 1.00 83.19 86 PRO A C 1
ATOM 677 O O . PRO A 1 86 ? -11.036 1.185 10.786 1.00 83.19 86 PRO A O 1
ATOM 680 N N . PHE A 1 87 ? -8.971 1.350 9.912 1.00 85.69 87 PHE A N 1
ATOM 681 C CA . PHE A 1 87 ? -9.437 1.584 8.546 1.00 85.69 87 PHE A CA 1
ATOM 682 C C . PHE A 1 87 ? -9.926 0.271 7.926 1.00 85.69 87 PHE A C 1
ATOM 684 O O . PHE A 1 87 ? -9.204 -0.730 7.911 1.00 85.69 87 PHE A O 1
ATOM 691 N N . VAL A 1 88 ? -11.156 0.268 7.429 1.00 86.25 88 VAL A N 1
ATOM 692 C CA . VAL A 1 88 ? -11.832 -0.886 6.830 1.00 86.25 88 VAL A CA 1
ATOM 693 C C . VAL A 1 88 ? -12.188 -0.595 5.378 1.00 86.25 88 VAL A C 1
ATOM 695 O O . VAL A 1 88 ? -12.187 0.548 4.936 1.00 86.25 88 VAL A O 1
ATOM 698 N N . CYS A 1 89 ? -12.527 -1.633 4.612 1.00 81.31 89 CYS A N 1
ATOM 699 C CA . CYS A 1 89 ? -12.794 -1.471 3.181 1.00 81.31 89 CYS A CA 1
ATOM 700 C C . CYS A 1 89 ? -13.945 -0.493 2.878 1.00 81.31 89 CYS A C 1
ATOM 702 O O . CYS A 1 89 ? -13.898 0.193 1.864 1.00 81.31 89 CYS A O 1
ATOM 704 N N . ALA A 1 90 ? -14.940 -0.390 3.765 1.00 83.62 90 ALA A N 1
ATOM 705 C CA . ALA A 1 90 ? -16.039 0.567 3.626 1.00 83.62 90 ALA A CA 1
ATOM 706 C C . ALA A 1 90 ? -15.567 2.034 3.663 1.00 83.62 90 ALA A C 1
ATOM 708 O O . ALA A 1 90 ? -16.189 2.895 3.051 1.00 83.62 90 ALA A O 1
ATOM 709 N N . ASP A 1 91 ? -14.432 2.329 4.307 1.00 84.06 91 ASP A N 1
ATOM 710 C CA . ASP A 1 91 ? -13.893 3.690 4.359 1.00 84.06 91 ASP A 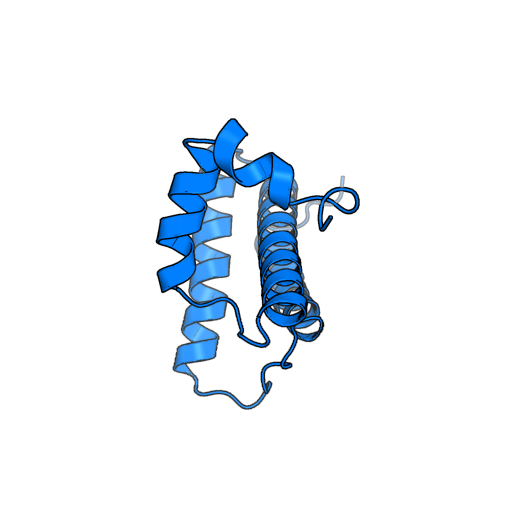CA 1
ATOM 711 C C . ASP A 1 91 ? -13.355 4.167 2.998 1.00 84.06 91 ASP A C 1
ATOM 713 O O . ASP A 1 91 ? -13.189 5.370 2.792 1.00 84.06 91 ASP A O 1
ATOM 717 N N . PHE A 1 92 ? -13.097 3.259 2.044 1.00 80.88 92 PHE A N 1
ATOM 718 C CA . PHE A 1 92 ? -12.665 3.644 0.696 1.00 80.88 92 PHE A CA 1
ATOM 719 C C . PHE A 1 92 ? -13.755 4.369 -0.095 1.00 80.88 92 PHE A C 1
ATOM 721 O O . PHE A 1 92 ? -13.422 5.179 -0.961 1.00 80.88 92 PHE A O 1
ATOM 728 N N . GLU A 1 93 ? -15.030 4.122 0.212 1.00 81.31 93 GLU A N 1
ATOM 729 C CA . GLU A 1 93 ? -16.145 4.854 -0.392 1.00 81.31 93 GLU A CA 1
ATOM 730 C C . GLU A 1 93 ? -16.048 6.341 -0.022 1.00 81.31 93 GLU A C 1
ATOM 732 O O . GLU A 1 93 ? -15.919 7.200 -0.897 1.00 81.31 93 GLU A O 1
ATOM 737 N N . TYR A 1 94 ? -15.910 6.629 1.275 1.00 71.50 94 TYR A N 1
ATOM 738 C CA . TYR A 1 94 ? -15.696 7.989 1.773 1.00 71.50 94 TYR A CA 1
ATOM 739 C C . TYR A 1 94 ? -14.357 8.593 1.334 1.00 71.50 94 TYR A C 1
ATOM 741 O O . TYR A 1 94 ? -14.253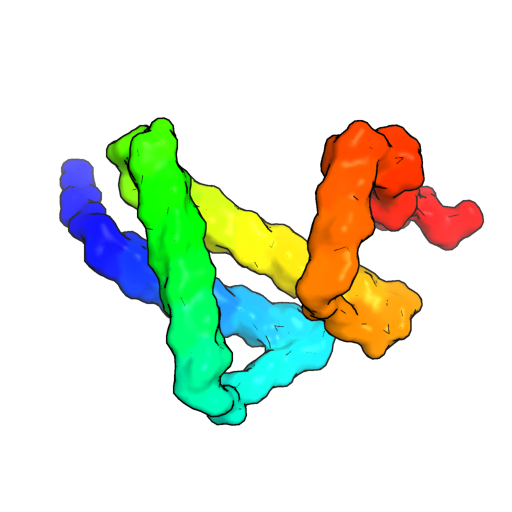 9.806 1.152 1.00 71.50 94 TYR A O 1
ATOM 749 N N . PHE A 1 95 ? -13.319 7.776 1.134 1.00 73.00 95 PHE A N 1
ATOM 750 C CA . PHE A 1 95 ? -12.040 8.260 0.614 1.00 73.00 95 PHE A CA 1
ATOM 751 C C . PHE A 1 95 ? -12.158 8.743 -0.838 1.00 73.00 95 PHE A C 1
ATOM 753 O O . PHE A 1 95 ? -11.585 9.775 -1.193 1.00 73.00 95 PHE A O 1
ATOM 760 N N . SER A 1 96 ? -12.921 8.035 -1.677 1.00 74.25 96 SER A N 1
ATOM 761 C CA . SER A 1 96 ? -13.195 8.469 -3.052 1.00 74.25 96 SER A CA 1
ATOM 762 C C . SER A 1 96 ? -13.923 9.814 -3.071 1.00 74.25 96 SER A C 1
ATOM 764 O O . SER A 1 96 ? -13.530 10.726 -3.807 1.00 74.25 96 SER A O 1
ATOM 766 N N . ASP A 1 97 ? -14.903 9.981 -2.183 1.00 78.94 97 ASP A N 1
ATOM 767 C CA . ASP A 1 97 ? -15.614 11.248 -2.015 1.00 78.94 97 ASP A CA 1
ATOM 768 C C . ASP A 1 97 ? -14.695 12.370 -1.518 1.00 78.94 97 ASP A C 1
ATOM 770 O O . ASP A 1 97 ? -14.780 13.497 -2.012 1.00 78.94 97 ASP A O 1
ATOM 774 N N . ALA A 1 98 ? -13.750 12.068 -0.624 1.00 74.00 98 ALA A N 1
ATOM 775 C CA . ALA A 1 98 ? -12.754 13.034 -0.163 1.00 74.00 98 ALA A CA 1
ATOM 776 C C . ALA A 1 98 ? -11.839 13.530 -1.293 1.00 74.00 98 ALA A C 1
ATOM 778 O O . ALA A 1 98 ? -11.519 14.721 -1.353 1.00 74.00 98 ALA A O 1
ATOM 779 N N . VAL A 1 99 ? -11.458 12.647 -2.222 1.00 75.69 99 VAL A N 1
ATOM 780 C CA . VAL A 1 99 ? -10.687 13.014 -3.423 1.00 75.69 99 VAL A CA 1
ATOM 781 C C . VAL A 1 99 ? -11.540 13.822 -4.405 1.00 75.69 99 VAL A C 1
ATOM 783 O O . VAL A 1 99 ? -11.038 14.760 -5.027 1.00 75.69 99 VAL A O 1
ATOM 786 N N . ARG A 1 100 ? -12.830 13.494 -4.538 1.00 81.44 100 ARG A N 1
ATOM 787 C CA . ARG A 1 100 ? -13.763 14.182 -5.442 1.00 81.44 100 ARG A CA 1
ATOM 788 C C . ARG A 1 100 ? -14.157 15.574 -4.944 1.00 81.44 100 ARG A C 1
ATOM 790 O O . ARG A 1 100 ? -14.315 16.489 -5.753 1.00 81.44 100 ARG A O 1
ATOM 797 N N . PHE A 1 101 ? -14.281 15.750 -3.630 1.00 81.50 101 PHE A N 1
ATOM 798 C CA . PHE A 1 101 ? -14.695 16.999 -2.985 1.00 81.50 101 PHE A CA 1
ATOM 799 C C . PHE A 1 101 ? -13.635 17.504 -1.997 1.00 81.50 101 PHE A C 1
ATOM 801 O O . PHE A 1 101 ? -13.913 17.671 -0.807 1.00 81.50 101 PHE A O 1
ATOM 808 N N . PRO A 1 102 ? -12.421 17.837 -2.473 1.00 73.44 102 PRO A N 1
ATOM 809 C CA . PRO A 1 102 ? -11.285 18.138 -1.608 1.00 73.44 102 PRO A CA 1
ATOM 810 C C . PRO A 1 102 ? -11.578 19.269 -0.615 1.00 73.44 102 PRO A C 1
ATOM 812 O O . PRO A 1 102 ? -11.223 19.173 0.554 1.00 73.44 102 PRO A O 1
ATOM 815 N N . ARG A 1 103 ? -12.300 20.319 -1.03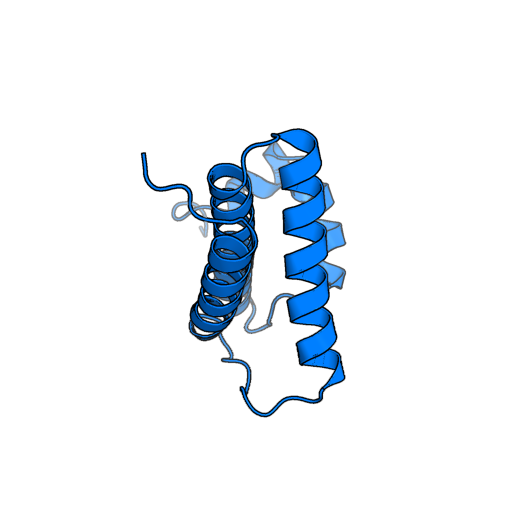3 1.00 78.19 103 ARG A N 1
ATOM 816 C CA . ARG A 1 103 ? -12.651 21.459 -0.163 1.00 78.19 103 ARG A CA 1
ATOM 817 C C . ARG A 1 103 ? -13.516 21.081 1.042 1.00 78.19 103 ARG A C 1
ATOM 819 O O . ARG A 1 103 ? -13.475 21.802 2.032 1.00 78.19 103 ARG A O 1
ATOM 826 N N . LEU A 1 104 ? -14.290 20.000 0.950 1.00 74.00 104 LEU A N 1
ATOM 827 C CA . LEU A 1 104 ? -15.176 19.558 2.023 1.00 74.00 104 LEU A CA 1
ATOM 828 C C . LEU A 1 104 ? -14.425 18.718 3.067 1.00 74.00 104 LEU A C 1
ATOM 830 O O . LEU A 1 104 ? -14.741 18.814 4.244 1.00 74.00 104 LEU A O 1
ATOM 834 N N . TYR A 1 105 ? -13.406 17.953 2.659 1.00 67.06 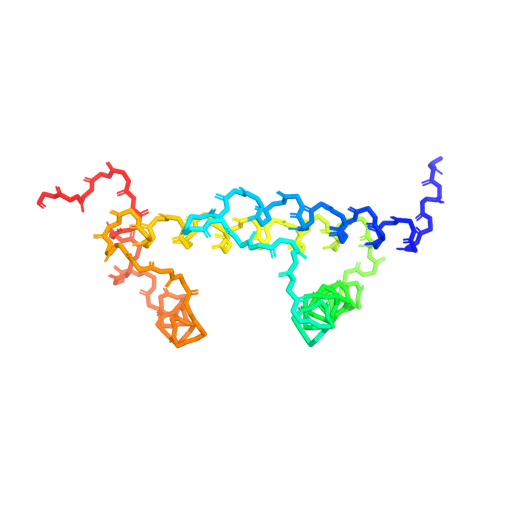105 TYR A N 1
ATOM 835 C CA . TYR A 1 105 ? -12.729 16.981 3.531 1.00 67.06 105 TYR A CA 1
ATOM 836 C C . TYR A 1 105 ? -11.311 17.398 3.969 1.00 67.06 105 TYR A C 1
ATOM 838 O O . TYR A 1 105 ? -10.919 17.119 5.101 1.00 67.06 105 TYR A O 1
ATOM 846 N N . LEU A 1 106 ? -10.544 18.122 3.135 1.00 66.94 106 LEU A N 1
ATOM 847 C CA . LEU A 1 106 ? -9.188 18.593 3.481 1.00 66.94 106 LEU A CA 1
ATOM 848 C C . LEU A 1 106 ? -9.103 19.501 4.720 1.00 66.94 106 LEU A C 1
ATOM 850 O O . LEU A 1 106 ? -8.115 19.374 5.445 1.00 66.94 106 LEU A O 1
ATOM 854 N N . PRO A 1 107 ? -10.073 20.396 5.013 1.00 71.19 107 PRO A N 1
ATOM 855 C CA . PRO A 1 107 ? -10.006 21.241 6.207 1.00 71.19 107 PRO A CA 1
ATOM 856 C C . PRO A 1 107 ? -9.927 20.455 7.522 1.00 71.19 107 PRO A C 1
ATOM 858 O O . PRO A 1 107 ? -9.402 20.979 8.501 1.00 71.19 107 PRO A O 1
ATOM 861 N N . PHE A 1 108 ? -10.413 19.211 7.528 1.00 64.50 108 PHE A N 1
ATOM 862 C CA . PHE A 1 108 ? -10.449 18.325 8.692 1.00 64.50 108 PHE A CA 1
ATOM 863 C C . PHE A 1 108 ? -9.250 17.359 8.759 1.00 64.50 108 PHE A C 1
ATOM 865 O O . PHE A 1 108 ? -9.100 16.631 9.733 1.00 64.50 108 PHE A O 1
ATOM 872 N N . PHE A 1 109 ? -8.376 17.354 7.743 1.00 59.53 109 PHE A N 1
ATOM 873 C CA . PHE A 1 109 ? -7.250 16.417 7.605 1.00 59.53 109 PHE A CA 1
ATOM 874 C C . PHE A 1 109 ? -5.933 16.907 8.255 1.00 59.53 109 PHE A C 1
ATOM 876 O O . PHE A 1 109 ? -4.918 16.218 8.173 1.00 59.53 109 PHE A O 1
ATOM 883 N N . GLY A 1 110 ? -5.906 18.100 8.868 1.00 54.91 110 GLY A N 1
ATOM 884 C CA . GLY A 1 110 ? -4.678 18.771 9.329 1.00 54.91 110 GLY A CA 1
ATOM 885 C C . GLY A 1 110 ? -4.604 19.079 10.832 1.00 54.91 110 GLY A C 1
ATOM 886 O O . GLY A 1 110 ? -5.614 19.177 11.519 1.00 54.91 110 GLY A O 1
ATOM 887 N N . ILE A 1 111 ? -3.379 19.341 11.312 1.00 52.12 111 ILE A N 1
ATOM 888 C CA . ILE A 1 111 ? -2.966 19.625 12.712 1.00 52.12 111 ILE A CA 1
ATOM 889 C C . ILE A 1 111 ? -3.568 20.943 13.276 1.00 52.12 111 ILE A C 1
ATOM 891 O O . ILE A 1 111 ? -3.244 21.370 14.376 1.00 52.12 111 ILE A O 1
ATOM 895 N N . GLY A 1 112 ? -4.456 21.618 12.542 1.00 55.81 112 GLY A N 1
ATOM 896 C CA . GLY A 1 112 ? -4.874 22.990 12.845 1.00 55.81 112 GLY A CA 1
ATOM 897 C C . GLY A 1 112 ? -6.358 23.229 13.103 1.00 55.81 112 GLY A C 1
ATOM 898 O O . GLY A 1 112 ? -6.698 24.375 13.377 1.00 55.81 112 GLY A O 1
ATOM 899 N N . LYS A 1 113 ? -7.253 22.237 12.981 1.00 47.38 113 LYS A N 1
ATOM 900 C CA . LYS A 1 113 ? -8.706 22.465 13.143 1.00 47.38 113 LYS A CA 1
ATOM 901 C C . LYS A 1 113 ? -9.430 21.268 13.759 1.00 47.38 113 LYS A C 1
ATOM 903 O O . LYS A 1 113 ? -10.229 20.600 13.116 1.00 47.38 113 LYS A O 1
ATOM 908 N N . ALA A 1 114 ? -9.143 21.039 15.034 1.00 46.25 114 ALA A N 1
ATOM 909 C CA . ALA A 1 114 ? -10.102 20.467 15.971 1.00 46.25 114 ALA A CA 1
ATOM 910 C C . ALA A 1 114 ? -10.337 21.516 17.070 1.00 46.25 114 ALA A C 1
ATOM 912 O O . ALA A 1 114 ? -9.821 21.396 18.179 1.00 46.25 114 ALA A O 1
ATOM 913 N N . ALA A 1 115 ? -11.017 22.599 16.696 1.00 39.56 115 ALA A N 1
ATOM 914 C CA . ALA A 1 115 ? -11.598 23.593 17.590 1.00 39.56 115 ALA A CA 1
ATOM 915 C C . ALA A 1 115 ? -12.940 24.018 16.995 1.00 39.56 115 ALA A C 1
ATOM 917 O O . ALA A 1 115 ? -12.962 24.261 15.763 1.00 39.56 115 ALA A O 1
#

Foldseek 3Di:
DDPPPLVNLLVVLLVLLLVLLCLAVVRDDPPDDPVVVCVSSVVSVVQQVVQCVVPVDNNVSSVVSSVVSNVQRVVQRVCCVVPVDGDDPVCVVVVVVCVVCVVVPVVVVDPPDPD

Radius of gyration: 16.27 Å; chains: 1; bounding box: 40×42×36 Å